Protein AF-A0A8T4I3A3-F1 (afdb_monomer_lite)

Sequence (71 aa):
SGVRYHWAYDKGMKRLSCSFCVLASREDLECAARLRPDLAAEDVALEAEMGHRFKADLSMAEVVASAGGAA

Structure (mmCIF, N/CA/C/O backbone):
data_AF-A0A8T4I3A3-F1
#
_entry.id   AF-A0A8T4I3A3-F1
#
loop_
_atom_site.group_PDB
_atom_site.id
_atom_site.type_symbol
_atom_site.label_atom_id
_atom_site.label_alt_id
_atom_site.label_comp_id
_atom_site.label_asym_id
_atom_site.label_entity_id
_atom_site.label_seq_id
_atom_site.pdbx_PDB_ins_code
_atom_site.Cartn_x
_atom_site.Cartn_y
_atom_site.Cartn_z
_atom_site.occupancy
_atom_site.B_iso_or_equiv
_atom_site.auth_se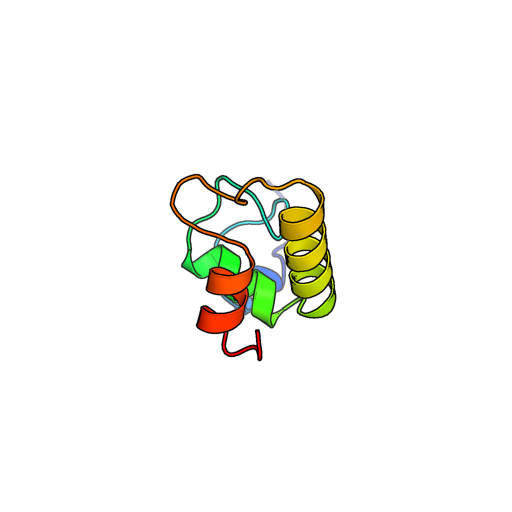q_id
_atom_site.auth_comp_id
_atom_site.auth_asym_id
_atom_site.auth_atom_id
_atom_site.pdbx_PDB_model_num
ATOM 1 N N . SER A 1 1 ? 27.516 3.908 -9.847 1.00 71.12 1 SER A N 1
ATOM 2 C CA . SER A 1 1 ? 26.798 2.773 -9.229 1.00 71.12 1 SER A CA 1
ATOM 3 C C . SER A 1 1 ? 26.174 1.933 -10.340 1.00 71.12 1 SER A C 1
ATOM 5 O O . SER A 1 1 ? 25.799 2.498 -11.356 1.00 71.12 1 SER A O 1
ATOM 7 N N . GLY A 1 2 ? 26.136 0.601 -10.200 1.00 85.25 2 GLY A N 1
ATOM 8 C CA . GLY A 1 2 ? 25.652 -0.352 -11.222 1.00 85.25 2 GLY A CA 1
ATOM 9 C C . GLY A 1 2 ? 24.364 -1.079 -10.820 1.00 85.25 2 GLY A C 1
ATOM 10 O O . GLY A 1 2 ? 24.199 -2.258 -11.125 1.00 85.25 2 GLY A O 1
ATOM 11 N N . VAL A 1 3 ? 23.492 -0.413 -10.058 1.00 85.56 3 VAL A N 1
ATOM 12 C CA . VAL A 1 3 ? 22.233 -1.015 -9.597 1.00 85.56 3 VAL A CA 1
ATOM 13 C C . VAL A 1 3 ? 21.297 -1.140 -10.795 1.00 85.56 3 VAL A C 1
ATOM 15 O O . VAL A 1 3 ? 21.040 -0.156 -11.487 1.00 85.56 3 VAL A O 1
ATOM 18 N N . ARG A 1 4 ? 20.827 -2.361 -11.064 1.00 90.75 4 ARG A N 1
ATOM 19 C CA . ARG A 1 4 ? 19.926 -2.622 -12.190 1.00 90.75 4 ARG A CA 1
ATOM 20 C C . ARG A 1 4 ? 18.563 -1.993 -11.929 1.00 90.75 4 ARG A C 1
ATOM 22 O O . ARG A 1 4 ? 18.066 -2.024 -10.805 1.00 90.75 4 ARG A O 1
ATOM 29 N N . TYR A 1 5 ? 17.969 -1.468 -12.994 1.00 93.88 5 TYR A N 1
ATOM 30 C CA . TYR A 1 5 ? 16.601 -0.973 -12.981 1.00 93.88 5 TYR A CA 1
ATOM 31 C C . TYR A 1 5 ? 15.616 -2.075 -12.566 1.00 93.88 5 TYR A C 1
ATOM 33 O O . TYR A 1 5 ? 15.824 -3.250 -12.876 1.00 93.88 5 TYR A O 1
ATOM 41 N N . HIS A 1 6 ? 14.544 -1.692 -11.873 1.00 95.25 6 HIS A N 1
ATOM 42 C CA . HIS A 1 6 ? 13.526 -2.618 -11.389 1.00 95.25 6 HIS A CA 1
ATOM 43 C C . HIS A 1 6 ? 12.183 -2.355 -12.069 1.00 95.25 6 HIS A C 1
ATOM 45 O O . HIS A 1 6 ? 11.719 -1.220 -12.119 1.00 95.25 6 HIS A O 1
ATOM 51 N N . TRP A 1 7 ? 11.515 -3.422 -12.506 1.00 96.81 7 TRP A N 1
ATOM 52 C CA . TRP A 1 7 ? 10.251 -3.367 -13.254 1.00 96.81 7 TRP A CA 1
ATOM 53 C C . TRP A 1 7 ? 9.112 -2.638 -12.524 1.00 96.81 7 TRP A C 1
ATOM 55 O O . TRP A 1 7 ? 8.186 -2.140 -13.154 1.00 96.81 7 TRP A O 1
ATOM 65 N N . ALA A 1 8 ? 9.150 -2.580 -11.190 1.00 96.75 8 ALA A N 1
ATOM 66 C CA . ALA A 1 8 ? 8.097 -1.928 -10.408 1.00 96.75 8 ALA A CA 1
ATOM 67 C C . ALA A 1 8 ? 7.992 -0.421 -10.700 1.00 96.75 8 ALA A C 1
ATOM 69 O O . ALA A 1 8 ? 6.900 0.139 -10.606 1.00 96.75 8 ALA A O 1
ATOM 70 N N . TYR A 1 9 ? 9.094 0.216 -11.111 1.00 96.62 9 TYR A N 1
ATOM 71 C CA . TYR A 1 9 ? 9.077 1.609 -11.552 1.00 96.62 9 TYR A CA 1
ATOM 72 C C . TYR A 1 9 ? 8.202 1.794 -12.804 1.00 96.62 9 TYR A C 1
ATOM 74 O O . TYR A 1 9 ? 7.416 2.736 -12.861 1.00 96.62 9 TYR A O 1
ATOM 82 N N . ASP A 1 10 ? 8.209 0.836 -13.741 1.00 97.94 10 ASP A N 1
ATOM 83 C CA . ASP A 1 10 ? 7.338 0.858 -14.933 1.00 97.94 10 ASP A CA 1
ATOM 84 C C . ASP A 1 10 ? 5.852 0.692 -14.590 1.00 97.94 10 ASP A C 1
ATOM 86 O O . ASP A 1 10 ? 4.974 0.979 -15.402 1.00 97.94 10 ASP A O 1
ATOM 90 N N . L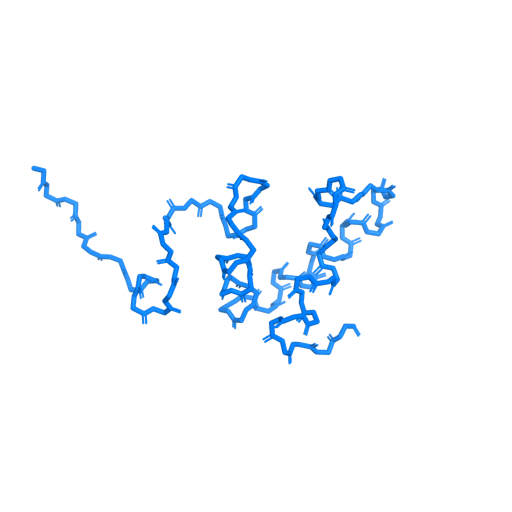YS A 1 11 ? 5.550 0.198 -13.388 1.00 97.44 11 LYS A N 1
ATOM 91 C CA . LYS A 1 11 ? 4.181 0.039 -12.886 1.00 97.44 11 LYS A CA 1
ATOM 92 C C . LYS A 1 11 ? 3.695 1.232 -12.069 1.00 97.44 11 LYS A C 1
ATOM 94 O O . LYS A 1 11 ? 2.542 1.237 -11.642 1.00 97.44 11 LYS A O 1
ATOM 99 N N . GLY A 1 12 ? 4.544 2.242 -11.882 1.00 96.62 12 GLY A N 1
ATOM 100 C CA . GLY A 1 12 ? 4.208 3.481 -11.187 1.00 96.62 12 GLY A CA 1
ATOM 101 C C . GLY A 1 12 ? 4.676 3.554 -9.735 1.00 96.62 12 GLY A C 1
ATOM 102 O O . GLY A 1 12 ? 4.437 4.581 -9.105 1.00 96.62 12 GLY A O 1
ATOM 103 N N . MET A 1 13 ? 5.368 2.533 -9.211 1.00 97.81 13 MET A N 1
ATOM 104 C CA . MET A 1 13 ? 6.047 2.660 -7.916 1.00 97.81 13 MET A CA 1
AT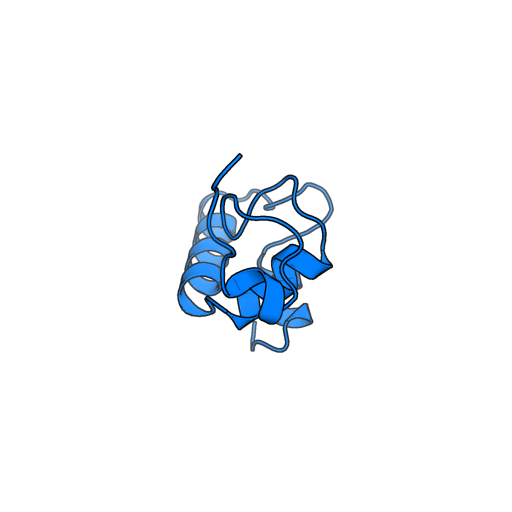OM 105 C C . MET A 1 13 ? 7.158 3.701 -8.035 1.00 97.81 13 MET A C 1
ATOM 107 O O . MET A 1 13 ? 7.956 3.643 -8.964 1.00 97.81 13 MET A O 1
ATOM 111 N N . LYS A 1 14 ? 7.285 4.616 -7.077 1.00 96.56 14 LYS A N 1
ATOM 112 C CA . LYS A 1 14 ? 8.368 5.619 -7.044 1.00 96.56 14 LYS A CA 1
ATOM 113 C C . LYS A 1 14 ? 9.580 5.161 -6.232 1.00 96.56 14 LYS A C 1
ATOM 115 O O . LYS A 1 14 ? 10.619 5.817 -6.224 1.00 96.56 14 LYS A O 1
ATOM 120 N N . ARG A 1 15 ? 9.463 4.026 -5.540 1.00 94.38 15 ARG A N 1
ATOM 121 C CA . ARG A 1 15 ? 10.447 3.509 -4.579 1.00 94.38 15 ARG A CA 1
ATOM 122 C C . ARG A 1 15 ? 10.437 1.983 -4.509 1.00 94.38 15 ARG A C 1
ATOM 124 O O . ARG A 1 15 ? 9.415 1.352 -4.757 1.00 94.38 15 ARG A O 1
ATOM 131 N N . LEU A 1 16 ? 11.570 1.406 -4.104 1.00 93.69 16 LEU A N 1
ATOM 132 C CA . LEU A 1 16 ? 11.727 -0.028 -3.831 1.00 93.69 16 LEU A CA 1
ATOM 133 C C . LEU A 1 16 ? 12.078 -0.254 -2.361 1.00 93.69 16 LEU A C 1
ATOM 135 O O . LEU A 1 16 ? 13.245 -0.326 -1.986 1.00 93.69 16 LEU A O 1
ATOM 139 N N . SER A 1 17 ? 11.055 -0.358 -1.523 1.00 92.62 17 SER A N 1
ATOM 140 C CA . SER A 1 17 ? 11.181 -0.864 -0.151 1.00 92.62 17 SER A CA 1
ATOM 141 C C . SER A 1 17 ? 10.091 -1.916 0.101 1.00 92.62 17 SER A C 1
ATOM 143 O O . SER A 1 17 ? 9.559 -2.472 -0.855 1.00 92.62 17 SER A O 1
ATOM 145 N N . CYS A 1 18 ? 9.677 -2.123 1.359 1.00 96.00 18 CYS A N 1
ATOM 146 C CA . CYS A 1 18 ? 8.426 -2.808 1.702 1.00 96.00 18 CYS A CA 1
ATOM 147 C C . CYS A 1 18 ? 7.252 -2.313 0.840 1.00 96.00 18 CYS A C 1
ATOM 149 O O . CYS A 1 18 ? 7.119 -1.099 0.647 1.00 96.00 18 CYS A O 1
ATOM 151 N N . SER A 1 19 ? 6.419 -3.246 0.364 1.00 96.62 19 SER A N 1
ATOM 152 C CA . SER A 1 19 ? 5.245 -2.968 -0.475 1.00 96.62 19 SER A CA 1
ATOM 153 C C . SER A 1 19 ? 4.249 -2.042 0.228 1.00 96.62 19 SER A C 1
ATOM 155 O O . SER A 1 19 ? 3.898 -1.008 -0.329 1.00 96.62 19 SER A O 1
ATOM 157 N N . PHE A 1 20 ? 3.908 -2.342 1.484 1.00 97.38 20 PHE A N 1
ATOM 158 C CA . PHE A 1 20 ? 3.079 -1.494 2.345 1.00 97.38 20 PHE A CA 1
ATOM 159 C C . PHE A 1 20 ? 3.934 -0.834 3.425 1.00 97.38 20 PHE A C 1
ATOM 161 O O . PHE A 1 20 ? 3.891 -1.153 4.607 1.00 97.38 20 PHE A O 1
ATOM 168 N N . CYS A 1 21 ? 4.803 0.083 3.005 1.00 97.06 21 CYS A N 1
ATOM 169 C CA . CYS A 1 21 ? 5.594 0.871 3.943 1.00 97.06 21 CYS A CA 1
ATOM 170 C C . CYS A 1 21 ? 4.742 2.004 4.529 1.00 97.06 21 CYS A C 1
ATOM 172 O O . CYS A 1 21 ? 4.217 2.827 3.782 1.00 97.06 21 CYS A O 1
ATOM 17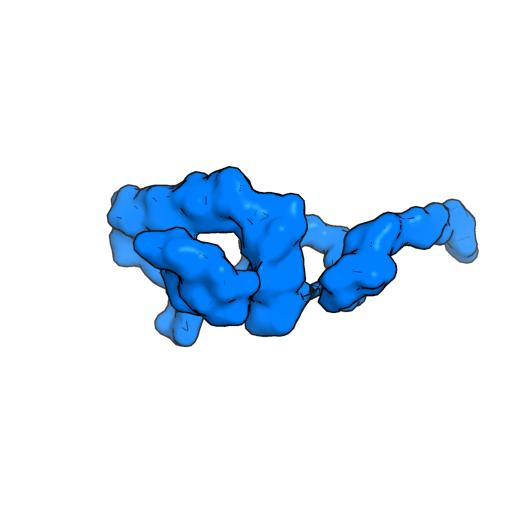4 N N . VAL A 1 22 ? 4.703 2.133 5.856 1.00 95.44 22 VAL A N 1
ATOM 175 C CA . VAL A 1 22 ? 4.027 3.251 6.542 1.00 95.44 22 VAL A CA 1
ATOM 176 C C . VAL A 1 22 ? 4.603 4.631 6.185 1.00 95.44 22 VAL A C 1
ATOM 178 O O . VAL A 1 22 ? 3.980 5.647 6.458 1.00 95.44 22 VAL A O 1
ATOM 181 N N . LEU A 1 23 ? 5.768 4.695 5.531 1.00 96.19 23 LEU A N 1
ATOM 182 C CA . LEU A 1 23 ? 6.374 5.937 5.030 1.00 96.19 23 LEU A CA 1
ATOM 183 C C . LEU A 1 23 ? 6.125 6.183 3.530 1.00 96.19 23 LEU A C 1
ATOM 185 O O . LEU A 1 23 ? 6.599 7.179 2.989 1.00 96.19 23 LEU A O 1
ATOM 189 N N . ALA A 1 24 ? 5.437 5.279 2.828 1.00 96.94 24 ALA A N 1
ATOM 190 C CA . ALA A 1 24 ? 5.122 5.451 1.410 1.00 96.94 24 ALA A CA 1
ATOM 191 C C . ALA A 1 24 ? 4.028 6.509 1.198 1.00 96.94 24 ALA A C 1
ATOM 193 O O . ALA A 1 24 ? 3.192 6.737 2.080 1.00 96.94 24 ALA A O 1
ATOM 194 N N . SER A 1 25 ? 4.008 7.123 0.010 1.00 96.75 25 SER A N 1
ATOM 195 C CA . SER A 1 25 ? 2.890 7.976 -0.397 1.00 96.75 25 SER A CA 1
ATOM 196 C C . SER A 1 25 ? 1.633 7.140 -0.639 1.00 96.75 25 SER A C 1
ATOM 198 O O . SER A 1 25 ? 1.695 5.915 -0.767 1.00 96.75 25 SER A O 1
ATOM 200 N N . ARG A 1 26 ? 0.475 7.798 -0.707 1.00 97.00 26 ARG A N 1
ATOM 201 C CA . ARG A 1 26 ? -0.795 7.118 -0.977 1.00 97.00 26 ARG A CA 1
ATOM 202 C C . ARG A 1 26 ? -0.796 6.448 -2.353 1.00 97.00 26 ARG A C 1
ATOM 204 O O . ARG A 1 26 ? -1.223 5.307 -2.467 1.00 97.00 26 ARG A O 1
ATOM 211 N N . GLU A 1 27 ? -0.229 7.103 -3.363 1.00 97.25 27 GLU A N 1
ATOM 212 C CA . GLU A 1 27 ? -0.161 6.564 -4.725 1.00 97.25 27 GLU A CA 1
ATOM 21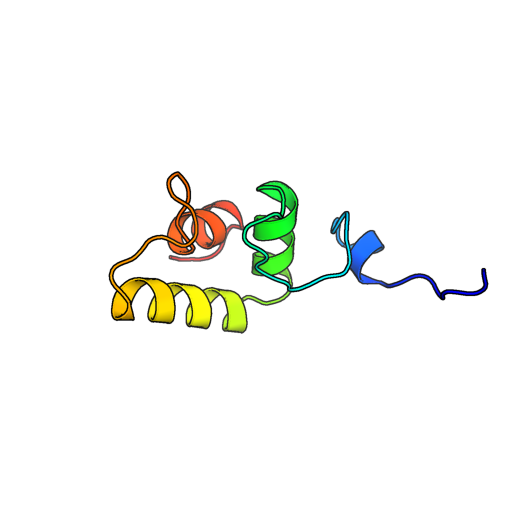3 C C . GLU A 1 27 ? 0.719 5.308 -4.809 1.00 97.25 27 GLU A C 1
ATOM 215 O O . GLU A 1 27 ? 0.368 4.362 -5.515 1.00 97.25 27 GLU A O 1
ATOM 220 N N . ASP A 1 28 ? 1.837 5.272 -4.072 1.00 98.12 28 ASP A N 1
ATOM 221 C CA . ASP A 1 28 ? 2.693 4.081 -3.990 1.00 98.12 28 ASP A CA 1
ATOM 222 C C . ASP A 1 28 ? 1.972 2.921 -3.284 1.00 98.12 28 ASP A C 1
ATOM 224 O O . ASP A 1 28 ? 2.110 1.774 -3.703 1.00 98.12 28 ASP A O 1
ATOM 228 N N . LEU A 1 29 ? 1.176 3.201 -2.243 1.00 98.19 29 LEU A N 1
ATOM 229 C CA . LEU A 1 29 ? 0.384 2.183 -1.540 1.00 98.19 29 LEU A CA 1
ATOM 230 C C . LEU A 1 29 ? -0.719 1.604 -2.432 1.00 98.19 29 LEU A C 1
ATOM 232 O O . LEU A 1 29 ? -0.896 0.391 -2.488 1.00 98.19 29 LEU A O 1
ATOM 236 N N . GLU A 1 30 ? -1.420 2.450 -3.184 1.00 98.19 30 GLU A N 1
ATOM 237 C CA . GLU A 1 30 ? -2.427 2.006 -4.151 1.00 98.19 30 GLU A CA 1
ATOM 238 C C . GLU A 1 30 ? -1.802 1.201 -5.300 1.00 98.19 30 GLU A C 1
ATOM 240 O O . GLU A 1 30 ? -2.362 0.197 -5.742 1.00 98.19 30 GLU A O 1
ATOM 245 N N . CYS A 1 31 ? -0.630 1.619 -5.795 1.00 98.19 31 CYS A N 1
ATOM 246 C CA . CYS A 1 31 ? 0.119 0.862 -6.797 1.00 98.19 31 CYS A CA 1
ATOM 247 C C . CYS A 1 31 ? 0.533 -0.509 -6.246 1.00 98.19 31 CYS A C 1
ATOM 249 O O . CYS A 1 31 ? 0.302 -1.526 -6.903 1.00 98.19 31 CYS A O 1
ATOM 251 N N . ALA A 1 32 ? 1.060 -0.556 -5.020 1.00 98.19 32 ALA A N 1
ATOM 252 C CA . ALA A 1 32 ? 1.406 -1.800 -4.345 1.00 98.19 32 ALA A CA 1
ATOM 253 C C . ALA A 1 32 ? 0.187 -2.719 -4.167 1.00 98.19 32 ALA A C 1
ATOM 255 O O . ALA A 1 32 ? 0.300 -3.909 -4.456 1.00 98.19 32 ALA A O 1
ATOM 256 N N . ALA A 1 33 ? -0.976 -2.179 -3.788 1.00 98.31 33 ALA A N 1
ATOM 257 C CA . ALA A 1 33 ? -2.220 -2.939 -3.662 1.00 98.31 33 ALA A CA 1
ATOM 258 C C . ALA A 1 33 ? -2.684 -3.543 -4.994 1.00 98.31 33 ALA A C 1
ATOM 260 O O . ALA A 1 33 ? -3.040 -4.718 -5.037 1.00 98.31 33 ALA A O 1
ATOM 261 N N . ARG A 1 34 ? -2.594 -2.800 -6.106 1.00 97.88 34 ARG A N 1
ATOM 262 C CA . ARG A 1 34 ? -2.894 -3.346 -7.446 1.00 97.88 34 ARG A CA 1
ATOM 263 C C . ARG A 1 34 ? -1.922 -4.446 -7.868 1.00 97.88 34 ARG A C 1
ATOM 265 O O . ARG A 1 34 ? -2.323 -5.398 -8.528 1.00 97.88 34 ARG A O 1
ATOM 272 N N . LEU A 1 35 ? -0.639 -4.303 -7.534 1.00 97.25 35 LEU A N 1
ATOM 273 C CA . LEU A 1 35 ? 0.401 -5.266 -7.912 1.00 97.25 35 LEU A CA 1
ATOM 274 C C . LEU A 1 35 ? 0.422 -6.514 -7.025 1.00 97.25 35 LEU A C 1
ATOM 276 O O . LEU A 1 35 ? 0.911 -7.554 -7.464 1.00 97.25 35 LEU A O 1
ATOM 280 N N . ARG A 1 36 ? -0.046 -6.406 -5.779 1.00 97.44 36 ARG A N 1
ATOM 281 C CA . ARG A 1 36 ? -0.006 -7.467 -4.766 1.00 97.44 36 ARG A CA 1
ATOM 282 C C . ARG A 1 36 ? -1.336 -7.541 -3.999 1.00 97.44 36 ARG A C 1
ATOM 284 O O . ARG A 1 36 ? -1.339 -7.283 -2.796 1.00 97.44 36 ARG A O 1
ATOM 291 N N . PRO A 1 37 ? -2.448 -7.888 -4.672 1.00 97.31 37 PRO A N 1
ATOM 292 C CA . PRO A 1 37 ? -3.775 -7.886 -4.056 1.00 97.31 37 PRO A CA 1
ATOM 293 C C . PRO A 1 37 ? -3.878 -8.842 -2.861 1.00 97.31 37 PRO A C 1
ATOM 295 O O . PRO A 1 37 ? -4.450 -8.464 -1.845 1.00 97.31 37 PRO A O 1
ATOM 298 N N . ASP A 1 38 ? -3.255 -10.022 -2.936 1.00 97.88 38 ASP A N 1
ATOM 299 C CA . ASP A 1 38 ? -3.292 -11.006 -1.844 1.00 97.88 38 ASP A CA 1
ATOM 300 C C . ASP A 1 38 ? -2.612 -10.471 -0.576 1.00 97.88 38 ASP A C 1
ATOM 302 O O . ASP A 1 38 ? -3.182 -10.534 0.508 1.00 97.88 38 ASP A O 1
ATOM 306 N N . LEU A 1 39 ? -1.437 -9.841 -0.721 1.00 97.88 39 LEU A N 1
ATOM 307 C CA . LEU A 1 39 ? -0.761 -9.209 0.416 1.00 97.88 39 LEU A CA 1
ATOM 308 C C . LEU A 1 39 ? -1.584 -8.036 0.965 1.00 97.88 39 LEU A C 1
ATOM 310 O O . LEU A 1 39 ? -1.639 -7.837 2.171 1.00 97.88 39 LEU A O 1
ATOM 314 N N . ALA A 1 40 ? -2.237 -7.264 0.093 1.00 98.19 40 ALA A N 1
ATOM 315 C CA . ALA A 1 40 ? -3.095 -6.173 0.536 1.00 98.19 40 ALA A CA 1
ATOM 316 C C . ALA A 1 40 ? -4.250 -6.691 1.410 1.00 98.19 40 ALA A C 1
ATOM 318 O O . ALA A 1 40 ? -4.566 -6.080 2.426 1.00 98.19 40 ALA A O 1
ATOM 319 N N . ALA A 1 41 ? -4.847 -7.829 1.039 1.00 97.69 41 ALA A N 1
ATOM 320 C CA . ALA A 1 41 ? -5.892 -8.481 1.821 1.00 97.69 41 ALA A CA 1
ATOM 321 C C . ALA A 1 41 ? -5.366 -9.033 3.160 1.00 97.69 41 ALA A C 1
ATOM 323 O O . ALA A 1 41 ? -6.040 -8.893 4.180 1.00 97.69 41 ALA A O 1
ATOM 324 N N . GLU A 1 42 ? -4.157 -9.605 3.182 1.00 98.06 42 GLU A N 1
ATOM 325 C CA . GLU A 1 42 ? -3.491 -10.032 4.423 1.00 98.06 42 GLU A CA 1
ATOM 326 C C . GLU A 1 42 ? -3.270 -8.853 5.382 1.00 98.06 42 GLU A C 1
ATOM 328 O O . GLU A 1 42 ? -3.602 -8.949 6.562 1.00 98.06 42 GLU A O 1
ATOM 333 N N . ASP A 1 43 ? -2.773 -7.721 4.879 1.00 97.19 43 ASP A N 1
ATOM 334 C CA . ASP A 1 43 ? -2.564 -6.512 5.677 1.00 97.19 43 ASP A CA 1
ATOM 335 C C . ASP A 1 43 ? -3.891 -5.919 6.201 1.00 97.19 43 ASP A C 1
ATOM 337 O O . ASP A 1 43 ? -3.933 -5.438 7.332 1.00 97.19 43 ASP A O 1
ATOM 341 N N . VAL A 1 44 ? -4.996 -5.993 5.439 1.00 98.00 44 VAL A N 1
ATOM 342 C CA . VAL A 1 44 ? -6.345 -5.621 5.928 1.00 98.00 44 VAL A CA 1
ATOM 343 C C . VAL A 1 44 ? -6.783 -6.520 7.087 1.00 98.00 44 VAL A C 1
ATOM 345 O O . VAL A 1 44 ? -7.290 -6.027 8.097 1.00 98.00 44 VAL A O 1
ATOM 348 N N . ALA A 1 45 ? -6.586 -7.834 6.966 1.00 97.75 45 ALA A N 1
ATOM 349 C CA . ALA A 1 45 ? -6.933 -8.774 8.028 1.00 97.75 45 ALA A CA 1
ATOM 350 C C . ALA A 1 45 ? -6.086 -8.539 9.289 1.00 97.75 45 ALA A C 1
ATOM 352 O O . ALA A 1 45 ? -6.622 -8.528 10.398 1.00 97.75 45 ALA A O 1
ATOM 353 N N . LEU A 1 46 ? -4.788 -8.281 9.114 1.00 96.50 46 LEU A N 1
ATOM 354 C CA . LEU A 1 46 ? -3.869 -7.977 10.207 1.00 96.50 46 LEU A CA 1
ATOM 355 C C . LEU A 1 46 ? -4.240 -6.669 10.918 1.00 96.50 46 LEU A C 1
ATOM 357 O O . LEU A 1 46 ? -4.242 -6.611 12.146 1.00 96.50 46 LEU A O 1
ATOM 361 N N . GLU A 1 47 ? -4.596 -5.629 10.161 1.00 96.44 47 GLU A N 1
ATOM 362 C CA . GLU A 1 47 ? -5.081 -4.356 10.702 1.00 96.44 47 GLU A CA 1
ATOM 363 C C . GLU A 1 47 ? -6.312 -4.563 11.605 1.00 96.44 47 GLU A C 1
ATOM 365 O O . GLU A 1 47 ? -6.380 -4.022 12.715 1.00 96.44 47 GLU A O 1
ATOM 370 N N . ALA A 1 48 ? -7.255 -5.403 11.164 1.00 95.44 48 ALA A N 1
ATOM 371 C CA . ALA A 1 48 ? -8.448 -5.756 11.929 1.00 95.44 48 ALA A CA 1
ATOM 372 C C . ALA A 1 48 ? -8.128 -6.584 13.187 1.00 95.44 48 ALA A C 1
ATOM 374 O O . ALA A 1 48 ? -8.705 -6.323 14.243 1.00 95.44 48 ALA A O 1
ATOM 375 N N . GLU A 1 49 ? -7.200 -7.543 13.101 1.00 97.81 49 GLU A N 1
ATOM 376 C CA . GLU A 1 49 ? -6.753 -8.355 14.242 1.00 97.81 49 GLU A CA 1
ATOM 377 C C . GLU A 1 49 ? -6.059 -7.503 15.313 1.00 97.81 49 GLU A C 1
ATOM 379 O O . GLU A 1 49 ? -6.323 -7.651 16.507 1.00 97.81 49 GLU A O 1
ATOM 384 N N . MET A 1 50 ? -5.193 -6.578 14.895 1.00 95.81 50 MET A N 1
ATOM 385 C CA . MET A 1 50 ? -4.430 -5.721 15.802 1.00 95.81 50 MET A CA 1
ATOM 386 C C . MET A 1 50 ? -5.276 -4.617 16.447 1.00 95.81 50 MET A C 1
ATOM 388 O O . MET A 1 50 ? -4.882 -4.080 17.482 1.00 95.81 50 MET A O 1
ATOM 392 N N . GLY A 1 51 ? -6.402 -4.232 15.835 1.00 95.00 51 GLY A N 1
ATOM 393 C CA . GLY A 1 51 ? -7.232 -3.117 16.302 1.00 95.00 51 GLY A CA 1
ATOM 394 C C . GLY A 1 51 ? -6.565 -1.743 16.148 1.00 95.00 51 GLY A C 1
ATOM 395 O O . GLY A 1 51 ? -6.958 -0.777 16.806 1.00 95.00 51 GLY A O 1
ATOM 396 N N . HIS A 1 52 ? -5.555 -1.641 15.284 1.00 93.19 52 HIS A N 1
ATOM 397 C CA . HIS A 1 52 ? -4.811 -0.418 14.998 1.00 93.19 52 HIS A CA 1
ATOM 398 C C . HIS A 1 52 ? -4.819 -0.148 13.502 1.00 93.19 52 HIS A C 1
ATOM 400 O O . HIS A 1 52 ? -4.680 -1.076 12.721 1.00 93.19 52 HIS A O 1
ATOM 406 N N . ARG A 1 53 ? -4.923 1.125 13.106 1.00 95.69 53 ARG A N 1
ATOM 407 C CA . ARG A 1 53 ? -4.827 1.518 11.695 1.00 95.69 53 ARG A CA 1
ATOM 408 C C . ARG A 1 53 ? -3.380 1.476 11.208 1.00 95.69 53 ARG A C 1
ATOM 410 O O . ARG A 1 53 ? -2.458 1.800 11.957 1.00 95.69 53 ARG A O 1
ATOM 417 N N . PHE A 1 54 ? -3.206 1.179 9.929 1.00 96.75 54 PHE A N 1
ATOM 418 C CA . PHE A 1 54 ? -1.937 1.141 9.211 1.00 96.75 54 PHE A CA 1
ATOM 419 C C . PHE A 1 54 ? -1.173 2.465 9.292 1.00 96.75 54 PHE A C 1
ATOM 421 O O . PHE A 1 54 ? 0.032 2.495 9.541 1.00 96.75 54 PHE A O 1
ATOM 428 N N . LYS A 1 55 ? -1.892 3.576 9.140 1.00 96.50 55 LYS A N 1
ATOM 429 C CA . LYS A 1 55 ? -1.472 4.928 9.507 1.00 96.50 55 LYS A CA 1
ATOM 430 C C . LYS A 1 55 ? -2.570 5.579 10.334 1.00 96.50 55 LYS A C 1
ATOM 432 O O . LYS A 1 55 ? -3.738 5.211 10.238 1.00 96.50 55 LYS A O 1
ATOM 437 N N . ALA A 1 56 ? -2.205 6.607 11.096 1.00 94.62 56 ALA A N 1
ATOM 438 C CA . ALA A 1 56 ? -3.164 7.351 11.911 1.00 94.62 56 ALA A CA 1
ATOM 439 C C . ALA A 1 56 ? -4.358 7.892 11.094 1.00 94.62 56 ALA A C 1
ATOM 441 O O . ALA A 1 56 ? -5.478 7.930 11.598 1.00 94.62 56 ALA A O 1
ATOM 442 N N . ASP A 1 57 ? -4.124 8.269 9.835 1.00 95.50 57 ASP A N 1
ATOM 443 C CA . ASP A 1 57 ? -5.086 8.882 8.917 1.00 95.50 57 ASP A CA 1
ATOM 444 C C . ASP A 1 57 ? -5.458 8.003 7.707 1.00 95.50 57 ASP A C 1
ATOM 446 O O . ASP A 1 57 ? -6.196 8.456 6.835 1.00 95.50 57 ASP A O 1
ATOM 450 N N . LEU A 1 58 ? -4.964 6.761 7.631 1.00 97.44 58 LEU A N 1
ATOM 451 C CA . LEU A 1 58 ? -5.188 5.877 6.483 1.00 97.44 58 LEU A CA 1
ATOM 452 C C . LEU A 1 58 ? -5.143 4.405 6.901 1.00 97.44 58 LEU A C 1
ATOM 454 O O . LEU A 1 58 ? -4.154 3.937 7.458 1.00 97.44 58 LEU A O 1
ATOM 458 N N . SER A 1 59 ? -6.212 3.679 6.598 1.00 97.81 59 SER A N 1
ATOM 459 C CA . SER A 1 59 ? -6.334 2.235 6.793 1.00 97.81 59 SER A CA 1
ATOM 460 C C . SER A 1 59 ? -5.934 1.455 5.542 1.00 97.81 59 SER A C 1
ATOM 462 O O . SER A 1 59 ? -5.948 1.996 4.430 1.00 97.81 59 SER A O 1
ATOM 464 N N . MET A 1 60 ? -5.633 0.168 5.696 1.00 97.88 60 MET A N 1
ATOM 465 C CA . MET A 1 60 ? -5.374 -0.709 4.550 1.00 97.88 60 MET A CA 1
ATOM 466 C C . MET A 1 60 ? -6.627 -0.948 3.713 1.00 97.88 60 MET A C 1
ATOM 468 O O . MET A 1 60 ? -6.540 -0.976 2.484 1.00 97.88 60 MET A O 1
ATOM 472 N N . ALA A 1 61 ? -7.803 -1.014 4.341 1.00 97.38 61 ALA A N 1
ATOM 473 C CA . ALA A 1 61 ? -9.067 -1.146 3.619 1.00 97.38 61 ALA A CA 1
ATOM 474 C C . ALA A 1 61 ? -9.311 0.050 2.678 1.00 97.38 61 ALA A C 1
ATOM 476 O O . ALA A 1 61 ? -9.699 -0.125 1.523 1.00 97.38 61 ALA A O 1
ATOM 477 N N . GLU A 1 62 ? -9.006 1.276 3.122 1.00 98.19 62 GLU A N 1
ATOM 478 C CA . GLU A 1 62 ? -9.097 2.474 2.273 1.00 98.19 62 GLU A CA 1
ATOM 479 C C . GLU A 1 62 ? -8.085 2.460 1.121 1.00 98.19 62 GLU A C 1
ATOM 481 O O . GLU A 1 62 ? -8.405 2.929 0.023 1.00 98.19 62 GLU A O 1
ATOM 486 N N . VAL A 1 63 ? -6.876 1.929 1.344 1.00 98.19 63 VAL A N 1
ATOM 487 C CA . VAL A 1 63 ? -5.873 1.745 0.283 1.00 98.19 63 VAL A CA 1
ATOM 488 C C . VAL A 1 63 ? -6.399 0.780 -0.780 1.00 98.19 63 VAL A C 1
ATOM 490 O O . VAL A 1 63 ? -6.359 1.114 -1.965 1.00 98.19 63 VAL A O 1
ATOM 493 N N . VAL A 1 64 ? -6.933 -0.378 -0.378 1.00 97.88 64 VAL A N 1
ATOM 494 C CA . VAL A 1 64 ? -7.484 -1.393 -1.295 1.00 97.88 64 VAL A CA 1
ATOM 495 C C . VAL A 1 64 ? -8.681 -0.850 -2.075 1.00 97.88 64 VAL A C 1
ATOM 497 O O . VAL A 1 64 ? -8.713 -0.964 -3.303 1.00 97.88 64 VAL A O 1
ATOM 500 N N . ALA A 1 65 ? -9.617 -0.181 -1.398 1.00 97.38 65 ALA A N 1
ATOM 501 C CA . ALA A 1 65 ? -10.772 0.435 -2.046 1.00 97.38 65 ALA A CA 1
ATOM 502 C C . ALA A 1 65 ? -10.347 1.490 -3.084 1.00 97.38 65 ALA A C 1
ATOM 504 O O . ALA A 1 65 ? -10.860 1.522 -4.202 1.00 97.38 65 ALA A O 1
ATOM 505 N N . SER A 1 66 ? -9.350 2.318 -2.755 1.00 96.06 66 SER A N 1
ATOM 506 C CA . SER A 1 66 ? -8.821 3.345 -3.670 1.00 96.06 66 SER A CA 1
ATOM 507 C C . SER A 1 66 ? -8.034 2.751 -4.837 1.00 96.06 66 SER A C 1
ATOM 509 O O . SER A 1 66 ? -7.986 3.326 -5.922 1.00 96.06 66 SER A O 1
ATOM 511 N N . ALA A 1 67 ? -7.441 1.575 -4.638 1.00 95.75 67 ALA A N 1
ATOM 512 C CA . ALA A 1 67 ? -6.761 0.822 -5.678 1.00 95.75 67 ALA A CA 1
ATOM 513 C C . ALA A 1 67 ? -7.724 0.190 -6.703 1.00 95.75 67 ALA A C 1
ATOM 515 O O . ALA A 1 67 ? -7.254 -0.282 -7.741 1.00 95.75 67 ALA A O 1
ATOM 516 N N . GLY A 1 68 ? -9.038 0.214 -6.443 1.00 88.81 68 GLY A N 1
ATOM 517 C CA . GLY A 1 68 ? -10.069 -0.424 -7.262 1.00 88.81 68 GLY A CA 1
ATOM 518 C C . GLY A 1 68 ? -10.343 -1.884 -6.885 1.00 88.81 68 GLY A C 1
ATOM 519 O O . GLY A 1 68 ? -10.980 -2.592 -7.662 1.00 88.81 68 GLY A O 1
ATOM 520 N N . GLY A 1 69 ? -9.848 -2.346 -5.731 1.00 69.56 69 GLY A N 1
ATOM 521 C CA . GLY A 1 69 ? -10.184 -3.654 -5.170 1.00 69.56 69 GLY A CA 1
ATOM 522 C C . GLY A 1 69 ? -11.542 -3.633 -4.462 1.00 69.56 69 GLY A C 1
ATOM 523 O O . GLY A 1 69 ? -11.959 -2.597 -3.945 1.00 69.56 69 GLY A O 1
ATOM 524 N N . ALA A 1 70 ? -12.235 -4.774 -4.436 1.00 53.81 70 ALA A N 1
ATOM 525 C CA . ALA A 1 70 ? -13.371 -4.953 -3.536 1.00 53.81 70 ALA A CA 1
ATOM 526 C C . ALA A 1 70 ? -12.833 -5.035 -2.098 1.00 53.81 70 ALA A C 1
ATOM 528 O O . ALA A 1 70 ? -11.940 -5.842 -1.839 1.00 53.81 70 ALA A O 1
ATOM 529 N N . ALA A 1 71 ? -13.321 -4.146 -1.228 1.00 49.50 71 ALA A N 1
ATOM 530 C CA . ALA A 1 71 ? -12.990 -4.121 0.196 1.00 49.50 71 ALA A CA 1
ATOM 531 C C . ALA A 1 71 ? -13.603 -5.313 0.941 1.00 49.50 71 ALA A C 1
ATOM 533 O O . ALA A 1 71 ? -14.728 -5.720 0.563 1.00 49.50 71 ALA A O 1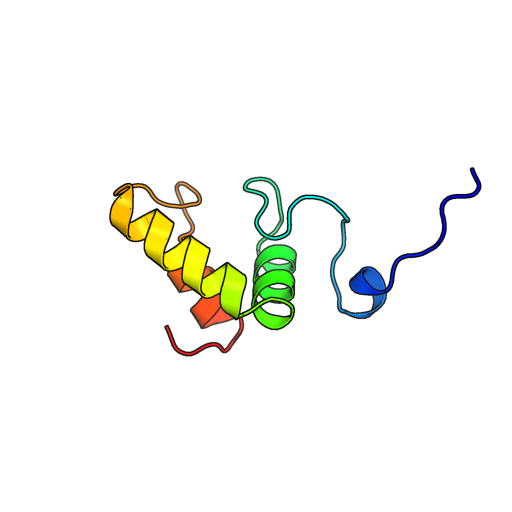
#

Secondary structure (DSSP, 8-state):
--PPP-GGGGGT-S--S-TT-TTS-HHHHHHHHHH-HHHHHHHHHHHHHHTS-SBTTB-HHHHHHHTT---

pLDDT: mean 94.26, std 8.8, range [49.5, 98.31]

Foldseek 3Di:
DPDDDDCLVVLPAPDDDPQLDLPDDLSSVLSSCLVCVPVLVVQQVVCVVVVHASYPPDHSCNSNVVNVHDD

Radius of gyration: 12.71 Å; chains: 1; bounding box: 40×20×31 Å